Protein AF-A0A0E1EMW9-F1 (afdb_monomer_lite)

Organism: Streptococcus agalactiae (NCBI:txid1311)

Radius of gyration: 17.02 Å; chains: 1; bounding box: 34×55×37 Å

Secondary structure (DSSP, 8-state):
-----TTSSHHHHHHHHHHHHHHHTTS----------EEEEEEEEETTTTEEEEEEEEEEEEETTEEEEEETTEEEEEEEETTTTEEE-SS-EEEEE--TTEEEEEEEETTEEEEEEEEETTSHHHHHHHTT--BS--

Structure (mmCIF, N/CA/C/O backbone):
data_AF-A0A0E1EMW9-F1
#
_entry.id   AF-A0A0E1EMW9-F1
#
loop_
_atom_site.group_PDB
_atom_site.id
_atom_site.type_symbol
_atom_site.label_atom_id
_atom_site.label_alt_id
_atom_site.label_comp_id
_atom_site.label_asym_id
_atom_site.label_entity_id
_atom_site.label_seq_id
_atom_site.pdbx_PDB_ins_code
_atom_site.Cartn_x
_atom_site.Cartn_y
_atom_site.Cartn_z
_atom_site.occupancy
_atom_site.B_iso_or_equiv
_atom_site.auth_seq_id
_atom_site.auth_comp_id
_atom_site.auth_asym_id
_atom_site.auth_atom_id
_atom_site.pdbx_PDB_model_num
ATOM 1 N N . MET A 1 1 ? 12.727 -42.436 17.596 1.00 34.47 1 MET A N 1
ATOM 2 C CA . MET A 1 1 ? 13.627 -41.264 17.480 1.00 34.47 1 MET A CA 1
ATOM 3 C C . MET A 1 1 ? 13.160 -40.389 16.310 1.00 34.47 1 MET A C 1
ATOM 5 O O . MET A 1 1 ? 13.641 -40.537 15.196 1.00 34.47 1 MET A O 1
ATOM 9 N N . PHE A 1 2 ? 12.148 -39.539 16.517 1.00 29.94 2 PHE A N 1
ATOM 10 C CA . PHE A 1 2 ? 11.540 -38.736 15.443 1.00 29.94 2 PHE A CA 1
ATOM 11 C C . PHE A 1 2 ? 12.161 -37.334 15.394 1.00 29.94 2 PHE A C 1
ATOM 13 O O . PHE A 1 2 ? 11.785 -36.452 16.159 1.00 29.94 2 PHE A O 1
ATOM 20 N N . LYS A 1 3 ? 13.117 -37.119 14.481 1.00 41.00 3 LYS A N 1
ATOM 21 C CA . LYS A 1 3 ? 13.639 -35.782 14.161 1.00 41.00 3 LYS A CA 1
ATOM 22 C C . LYS A 1 3 ? 12.712 -35.082 13.151 1.00 41.00 3 LYS A C 1
ATOM 24 O O . LYS A 1 3 ? 12.589 -35.491 12.001 1.00 41.00 3 LYS A O 1
ATOM 29 N N . ASN A 1 4 ? 12.033 -34.051 13.651 1.00 45.97 4 ASN A N 1
ATOM 30 C CA . ASN A 1 4 ? 11.296 -32.956 13.004 1.00 45.97 4 ASN A CA 1
ATOM 31 C C . ASN A 1 4 ? 11.200 -32.926 11.459 1.00 45.97 4 ASN A C 1
ATOM 33 O O . ASN A 1 4 ? 11.998 -32.286 10.779 1.00 45.97 4 ASN A O 1
ATOM 37 N N . LYS A 1 5 ? 10.099 -33.473 10.921 1.00 42.44 5 LYS A N 1
ATOM 38 C CA . LYS A 1 5 ? 9.602 -33.219 9.549 1.00 42.44 5 LYS A CA 1
ATOM 39 C C . LYS A 1 5 ? 8.723 -31.956 9.422 1.00 42.44 5 LYS A C 1
ATOM 41 O O . LYS A 1 5 ? 8.422 -31.537 8.310 1.00 42.44 5 LYS A O 1
ATOM 46 N N . LYS A 1 6 ? 8.326 -31.315 10.533 1.00 39.50 6 LYS A N 1
ATOM 47 C CA . LYS A 1 6 ? 7.330 -30.218 10.537 1.00 39.50 6 LYS A CA 1
ATOM 48 C C . LYS A 1 6 ? 7.840 -28.856 10.039 1.00 39.50 6 LYS A C 1
ATOM 50 O O . LYS A 1 6 ? 7.025 -28.012 9.691 1.00 39.50 6 LYS A O 1
ATOM 55 N N . GLN A 1 7 ? 9.153 -28.635 9.942 1.00 42.00 7 GLN A N 1
ATOM 56 C CA . GLN A 1 7 ? 9.693 -27.334 9.510 1.00 42.00 7 GLN A CA 1
ATOM 57 C C . GLN A 1 7 ? 9.867 -27.177 7.992 1.00 42.00 7 GLN A C 1
ATOM 59 O O . GLN A 1 7 ? 10.057 -26.062 7.520 1.00 42.00 7 GLN A O 1
ATOM 64 N N . LYS A 1 8 ? 9.735 -28.250 7.200 1.00 38.53 8 LYS A N 1
ATOM 65 C CA . LYS A 1 8 ? 9.848 -28.163 5.730 1.00 38.53 8 LYS A CA 1
ATOM 66 C C . LYS A 1 8 ? 8.533 -27.829 5.013 1.00 38.53 8 LYS A C 1
ATOM 68 O O . LYS A 1 8 ? 8.555 -27.548 3.823 1.00 38.53 8 LYS A O 1
ATOM 73 N N . ILE A 1 9 ? 7.402 -27.827 5.722 1.00 42.44 9 ILE A N 1
ATOM 74 C CA . ILE A 1 9 ? 6.071 -27.625 5.117 1.00 42.44 9 ILE A CA 1
ATOM 75 C C . ILE A 1 9 ? 5.643 -26.144 5.143 1.00 42.44 9 ILE A C 1
ATOM 77 O O . ILE A 1 9 ? 4.861 -25.714 4.301 1.00 42.44 9 ILE A O 1
ATOM 81 N N . LEU A 1 10 ? 6.208 -25.322 6.037 1.00 37.53 10 LEU A N 1
ATOM 82 C CA . LEU A 1 10 ? 5.761 -23.934 6.225 1.00 37.53 10 LEU A CA 1
ATOM 83 C C . LEU A 1 10 ? 6.339 -22.946 5.192 1.00 37.53 10 LEU A C 1
ATOM 85 O O . LEU A 1 10 ? 5.701 -21.949 4.870 1.00 37.53 10 LEU A O 1
ATOM 89 N N . GLY A 1 11 ? 7.508 -23.248 4.615 1.00 32.84 11 GLY A N 1
ATOM 90 C CA . GLY A 1 11 ? 8.097 -22.457 3.525 1.00 32.84 11 GLY A CA 1
ATOM 91 C C . GLY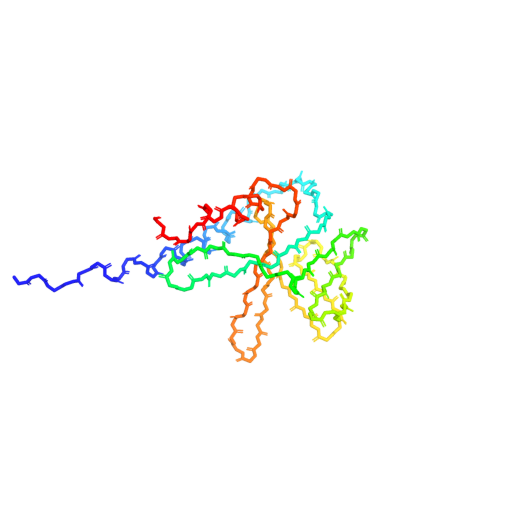 A 1 11 ? 7.461 -22.709 2.152 1.00 32.84 11 GLY A C 1
ATOM 92 O O . GLY A 1 11 ? 7.636 -21.906 1.240 1.00 32.84 11 GLY A O 1
ATOM 93 N N . LEU A 1 12 ? 6.698 -23.799 2.000 1.00 36.72 12 LEU A N 1
ATOM 94 C CA . LEU A 1 12 ? 6.081 -24.167 0.723 1.00 36.72 12 LEU A CA 1
ATOM 95 C C . LEU A 1 12 ? 4.758 -23.427 0.463 1.00 36.72 12 LEU A C 1
ATOM 97 O O . LEU A 1 12 ? 4.394 -23.233 -0.693 1.00 36.72 12 LEU A O 1
ATOM 101 N N . PHE A 1 13 ? 4.055 -22.972 1.507 1.00 39.91 13 PHE A N 1
ATOM 102 C CA . PHE A 1 13 ? 2.734 -22.346 1.355 1.00 39.91 13 PHE A CA 1
ATOM 103 C C . PHE A 1 13 ? 2.791 -20.906 0.828 1.00 39.91 13 PHE A C 1
ATOM 105 O O . PHE A 1 13 ? 1.929 -20.514 0.047 1.00 39.91 13 PHE A O 1
ATOM 112 N N . ILE A 1 14 ? 3.834 -20.137 1.160 1.00 44.00 14 ILE A N 1
ATOM 113 C CA . ILE A 1 14 ? 4.033 -18.794 0.583 1.00 44.00 14 ILE A CA 1
ATOM 114 C C . ILE A 1 14 ? 4.368 -18.906 -0.914 1.00 44.00 14 ILE A C 1
ATOM 116 O O . ILE A 1 14 ? 3.876 -18.118 -1.716 1.00 44.00 14 ILE A O 1
ATOM 120 N N . ILE A 1 15 ? 5.122 -19.933 -1.319 1.00 43.31 15 ILE A N 1
ATOM 121 C CA . ILE A 1 15 ? 5.439 -20.182 -2.733 1.00 43.31 15 ILE A CA 1
ATOM 122 C C . ILE A 1 15 ? 4.198 -20.680 -3.497 1.00 43.31 15 ILE A C 1
ATOM 124 O O . ILE A 1 15 ? 3.976 -20.254 -4.627 1.00 43.31 15 ILE A O 1
ATOM 128 N N . LEU A 1 16 ? 3.342 -21.504 -2.879 1.00 39.12 16 LEU A N 1
ATOM 129 C CA . LEU A 1 16 ? 2.096 -21.984 -3.493 1.00 39.12 16 LEU A CA 1
ATOM 130 C C . LEU A 1 16 ? 1.033 -20.887 -3.647 1.00 39.12 16 LEU A C 1
ATOM 132 O O . LEU A 1 16 ? 0.366 -20.853 -4.676 1.00 39.12 16 LEU A O 1
ATOM 136 N N . VAL A 1 17 ? 0.911 -19.947 -2.702 1.00 45.91 17 VAL A N 1
ATOM 137 C CA . VAL A 1 17 ? 0.013 -18.784 -2.858 1.00 45.91 17 VAL A CA 1
ATOM 138 C C . VAL A 1 17 ? 0.530 -17.839 -3.949 1.00 45.91 17 VAL A C 1
ATOM 140 O O . VAL A 1 17 ? -0.259 -17.367 -4.764 1.00 45.91 17 VAL A O 1
ATOM 143 N N . VAL A 1 18 ? 1.847 -17.625 -4.053 1.00 45.41 18 VAL A N 1
ATOM 144 C CA . VAL A 1 18 ? 2.438 -16.842 -5.154 1.00 45.41 18 VAL A CA 1
ATOM 145 C C . VAL A 1 18 ? 2.238 -17.546 -6.506 1.00 45.41 18 VAL A C 1
ATOM 147 O O . VAL A 1 18 ? 1.849 -16.892 -7.471 1.00 45.41 18 VAL A O 1
ATOM 150 N N . ALA A 1 19 ? 2.403 -18.870 -6.588 1.00 41.06 19 ALA A N 1
ATOM 151 C CA . ALA A 1 19 ? 2.179 -19.638 -7.818 1.00 41.06 19 ALA A CA 1
ATOM 152 C C . ALA A 1 19 ? 0.693 -19.703 -8.228 1.00 41.06 19 ALA A C 1
ATOM 154 O O . ALA A 1 19 ? 0.373 -19.572 -9.410 1.00 41.06 19 ALA A O 1
ATOM 155 N N . PHE A 1 20 ? -0.234 -19.830 -7.273 1.00 43.19 20 PHE A N 1
ATOM 156 C CA . PHE A 1 20 ? -1.674 -19.840 -7.552 1.00 43.19 20 PHE A CA 1
ATOM 157 C C . PHE A 1 20 ? -2.187 -18.456 -7.982 1.00 43.19 20 PHE A C 1
ATOM 159 O O . PHE A 1 20 ? -3.041 -18.357 -8.864 1.00 43.19 20 PHE A O 1
ATOM 166 N N . VAL A 1 21 ? -1.613 -17.372 -7.446 1.00 46.75 21 VAL A N 1
ATOM 167 C CA . VAL A 1 21 ? -1.854 -16.004 -7.939 1.00 46.75 21 VAL A CA 1
ATOM 168 C C . VAL A 1 21 ? -1.313 -15.832 -9.365 1.00 46.75 21 VAL A C 1
ATOM 170 O O . VAL A 1 21 ? -1.957 -15.179 -10.180 1.00 46.75 21 VAL A O 1
ATOM 173 N N . VAL A 1 22 ? -0.181 -16.446 -9.722 1.00 47.50 22 VAL A N 1
ATOM 174 C CA . VAL A 1 22 ? 0.347 -16.394 -11.099 1.00 47.50 22 VAL A CA 1
ATOM 175 C C . VAL A 1 22 ? -0.547 -17.165 -12.088 1.00 47.50 22 VAL A C 1
ATOM 177 O O . VAL A 1 22 ? -0.813 -16.649 -13.169 1.00 47.50 22 VAL A O 1
ATOM 180 N N . ILE A 1 23 ? -1.084 -18.336 -11.719 1.00 44.84 23 ILE A N 1
ATOM 181 C CA . ILE A 1 23 ? -1.940 -19.157 -12.606 1.00 44.84 23 ILE A CA 1
ATOM 182 C C . ILE A 1 23 ? -3.370 -18.599 -12.728 1.00 44.84 23 ILE A C 1
ATOM 184 O O . ILE A 1 23 ? -3.941 -18.602 -13.817 1.00 44.84 23 ILE A O 1
ATOM 188 N N . SER A 1 24 ? -3.951 -18.049 -11.657 1.00 46.97 24 SER A N 1
ATOM 189 C CA . SER A 1 24 ? -5.297 -17.442 -11.712 1.00 46.97 24 SER A CA 1
ATOM 190 C C . SER A 1 24 ? -5.352 -16.131 -12.512 1.00 46.97 24 SER A C 1
ATOM 192 O O . SER A 1 24 ? -6.420 -15.746 -12.982 1.00 46.97 24 SER A O 1
ATOM 194 N N . ASN A 1 25 ? -4.208 -15.478 -12.755 1.00 46.69 25 ASN A N 1
ATOM 195 C CA . ASN A 1 25 ? -4.115 -14.345 -13.683 1.00 46.69 25 ASN A CA 1
ATOM 196 C C . ASN A 1 25 ? -4.113 -14.763 -15.170 1.00 46.69 25 ASN A C 1
ATOM 198 O O . ASN A 1 25 ? -4.192 -13.884 -16.026 1.00 46.69 25 ASN A O 1
ATOM 202 N N . LEU A 1 26 ? -4.038 -16.061 -15.500 1.00 45.22 26 LEU A N 1
ATOM 203 C CA . LEU A 1 26 ? -3.997 -16.529 -16.892 1.00 45.22 26 LEU A CA 1
ATOM 204 C C . LEU A 1 26 ? -5.385 -16.736 -17.528 1.00 45.22 26 LEU A C 1
ATOM 206 O O . LEU A 1 26 ? -5.469 -16.837 -18.747 1.00 45.22 26 LEU A O 1
ATOM 210 N N . LEU A 1 27 ? -6.466 -16.819 -16.738 1.00 43.97 27 LEU A N 1
ATOM 211 C CA . LEU A 1 27 ? -7.743 -17.371 -17.226 1.00 43.97 27 LEU A CA 1
ATOM 212 C C . LEU A 1 27 ? -9.012 -16.562 -16.949 1.00 43.97 27 LEU A C 1
ATOM 214 O O . LEU A 1 27 ? -10.095 -17.029 -17.289 1.00 43.97 27 LEU A O 1
ATOM 218 N N . THR A 1 28 ? -8.942 -15.341 -16.418 1.00 44.59 28 THR A N 1
ATOM 219 C CA . THR A 1 28 ? -10.159 -14.519 -16.333 1.00 44.59 28 THR A CA 1
ATOM 220 C C . THR A 1 28 ? -9.881 -13.039 -16.582 1.00 44.59 28 THR A C 1
ATOM 222 O O . THR A 1 28 ? -9.223 -12.406 -15.750 1.00 44.59 28 THR A O 1
ATOM 225 N N . PRO A 1 29 ? -10.435 -12.430 -17.647 1.00 42.16 29 PRO A N 1
ATOM 226 C CA . PRO A 1 29 ? -10.554 -10.986 -17.727 1.00 42.16 29 PRO A CA 1
ATOM 227 C C . PRO A 1 29 ? -11.706 -10.579 -16.805 1.00 42.16 29 PRO A C 1
ATOM 229 O O . PRO A 1 29 ? -12.816 -10.292 -17.246 1.00 42.16 29 PRO A O 1
ATOM 232 N N . ILE A 1 30 ? -11.475 -10.588 -15.491 1.00 42.09 30 ILE A N 1
ATOM 233 C CA . ILE A 1 30 ? -12.433 -9.986 -14.569 1.00 42.09 30 ILE A CA 1
ATOM 234 C C . ILE A 1 30 ? -12.307 -8.475 -14.755 1.00 42.09 30 ILE A C 1
ATOM 236 O O . ILE A 1 30 ? -11.485 -7.811 -14.122 1.00 42.09 30 ILE A O 1
ATOM 240 N N . GLN A 1 31 ? -13.167 -7.928 -15.613 1.00 39.22 31 GLN A N 1
ATOM 241 C CA . GLN A 1 31 ? -13.610 -6.541 -15.555 1.00 39.22 31 GLN A CA 1
ATOM 242 C C . GLN A 1 31 ? -14.348 -6.313 -14.224 1.00 39.22 31 GLN A C 1
ATOM 244 O O . GLN A 1 31 ? -15.549 -6.088 -14.170 1.00 39.22 31 GLN A O 1
ATOM 249 N N . ARG A 1 32 ? -13.630 -6.367 -13.103 1.00 39.59 32 ARG A N 1
ATOM 250 C CA . ARG A 1 32 ? -14.032 -5.637 -11.909 1.00 39.59 32 ARG A CA 1
ATOM 251 C C . ARG A 1 32 ? -13.376 -4.289 -12.079 1.00 39.59 32 ARG A C 1
ATOM 253 O O . ARG A 1 32 ? -12.171 -4.144 -11.895 1.00 39.59 32 ARG A O 1
ATOM 260 N N . THR A 1 33 ? -14.175 -3.293 -12.431 1.00 40.22 33 THR A N 1
ATOM 261 C CA . THR A 1 33 ? -13.898 -1.899 -12.095 1.00 40.22 33 THR A CA 1
ATOM 262 C C . THR A 1 33 ? -13.766 -1.810 -10.576 1.00 40.22 33 THR A C 1
ATOM 264 O O . THR A 1 33 ? -14.676 -1.384 -9.869 1.00 40.22 33 THR A O 1
ATOM 267 N N . SER A 1 34 ? -12.644 -2.278 -10.034 1.00 49.06 34 SER A N 1
ATOM 268 C CA . SER A 1 34 ? -12.268 -2.015 -8.662 1.00 49.06 34 SER A CA 1
ATOM 269 C C . SER A 1 34 ? -12.246 -0.501 -8.543 1.00 49.06 34 SER A C 1
ATOM 271 O O . SER A 1 34 ? -11.527 0.163 -9.298 1.00 49.06 34 SER A O 1
ATOM 273 N N . LYS A 1 35 ? -13.042 0.045 -7.618 1.00 62.06 35 LYS A N 1
ATOM 274 C CA . LYS A 1 35 ? -12.857 1.400 -7.096 1.00 62.06 35 LYS A CA 1
ATOM 275 C C . LYS A 1 35 ? -11.472 1.431 -6.434 1.00 62.06 35 LYS A C 1
ATOM 277 O O . LYS A 1 35 ? -11.365 1.352 -5.213 1.00 62.06 35 LYS A O 1
ATOM 282 N N . THR A 1 36 ? -10.412 1.456 -7.245 1.00 71.81 36 THR A N 1
ATOM 283 C CA . THR A 1 36 ? -9.020 1.639 -6.811 1.00 71.81 36 THR A CA 1
ATOM 284 C C . THR A 1 36 ? -8.866 2.986 -6.139 1.00 71.81 36 THR A C 1
ATOM 286 O O . THR A 1 36 ? -7.962 3.171 -5.340 1.00 71.81 36 THR A O 1
ATOM 289 N N . ASP A 1 37 ? -9.772 3.909 -6.448 1.00 88.31 37 ASP A N 1
ATOM 290 C CA . ASP A 1 37 ? -9.811 5.230 -5.870 1.00 88.31 37 ASP A CA 1
ATOM 291 C C . ASP A 1 37 ? -10.128 5.163 -4.374 1.00 88.31 37 ASP A C 1
ATOM 293 O O . ASP A 1 37 ? -10.990 4.399 -3.910 1.00 88.31 37 ASP A O 1
ATOM 297 N N . GLY A 1 38 ? -9.395 5.969 -3.616 1.00 93.25 38 GLY A N 1
ATOM 298 C CA . GLY A 1 38 ? -9.455 6.004 -2.163 1.00 93.25 38 GLY A CA 1
ATOM 299 C C . GLY A 1 38 ? -8.098 6.266 -1.525 1.00 93.25 38 GLY A C 1
ATOM 300 O O . GLY A 1 38 ? -7.085 6.455 -2.203 1.00 93.25 38 GLY A O 1
ATOM 301 N N . THR A 1 39 ? -8.108 6.279 -0.196 1.00 95.88 39 THR A N 1
ATOM 302 C CA . THR A 1 39 ? -6.915 6.425 0.640 1.00 95.88 39 THR A CA 1
ATOM 303 C C . THR A 1 39 ? -6.583 5.080 1.265 1.00 95.88 39 THR A C 1
ATOM 305 O O . THR A 1 39 ? -7.473 4.413 1.792 1.00 95.88 39 THR A O 1
ATOM 308 N N . PHE A 1 40 ? -5.313 4.703 1.233 1.00 96.25 40 PHE A N 1
ATOM 309 C CA . PHE A 1 40 ? -4.795 3.455 1.768 1.00 96.25 40 PHE A CA 1
ATOM 310 C C . PHE A 1 40 ? -3.660 3.754 2.740 1.00 96.25 40 PHE A C 1
ATOM 312 O O . PHE A 1 40 ? -2.849 4.638 2.472 1.00 96.25 40 PHE A O 1
ATOM 319 N N . TYR A 1 41 ? -3.593 3.023 3.844 1.00 96.62 41 TYR A N 1
ATOM 320 C CA . TYR A 1 41 ? -2.566 3.185 4.875 1.00 96.62 41 TYR A CA 1
ATOM 321 C 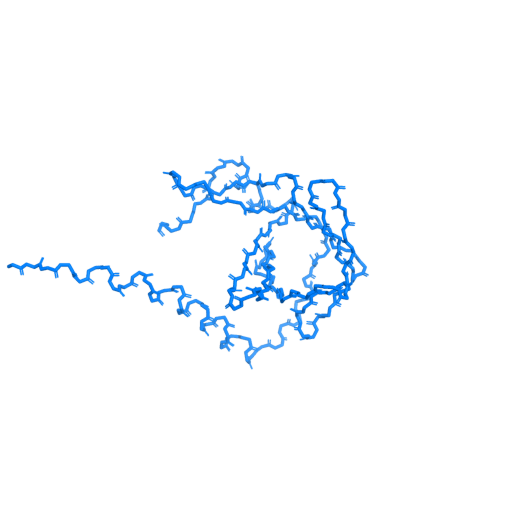C . TYR A 1 41 ? -1.670 1.966 4.899 1.00 96.62 41 TYR A C 1
ATOM 323 O O . TYR A 1 41 ? -2.168 0.851 4.746 1.00 96.62 41 TYR A O 1
ATOM 331 N N . LYS A 1 42 ? -0.366 2.183 5.064 1.00 96.25 42 LYS A N 1
ATOM 332 C CA . LYS A 1 42 ? 0.595 1.089 5.113 1.00 96.25 42 LYS A CA 1
ATOM 333 C C . LYS A 1 42 ? 0.292 0.194 6.307 1.00 96.25 42 LYS A C 1
ATOM 335 O O . LYS A 1 42 ? -0.030 0.678 7.392 1.00 96.25 42 LYS A O 1
ATOM 340 N N . THR A 1 43 ? 0.390 -1.105 6.090 1.00 92.62 43 THR A N 1
ATOM 341 C CA . THR A 1 43 ? 0.266 -2.108 7.141 1.00 92.62 43 THR A CA 1
ATOM 342 C C . THR A 1 43 ? 1.646 -2.567 7.576 1.00 92.62 43 THR A C 1
ATOM 344 O O . THR A 1 43 ? 2.527 -2.802 6.748 1.00 92.62 43 THR A O 1
ATOM 347 N N . GLU A 1 44 ? 1.828 -2.736 8.877 1.00 89.31 44 GLU A N 1
ATOM 348 C CA . GLU A 1 44 ? 3.045 -3.287 9.462 1.00 89.31 44 GLU A CA 1
ATOM 349 C C . GLU A 1 44 ? 2.699 -4.473 10.352 1.00 89.31 44 GLU A C 1
ATOM 351 O O . GLU A 1 44 ? 1.612 -4.550 10.920 1.00 89.31 44 GLU A O 1
ATOM 356 N N . THR A 1 45 ? 3.617 -5.431 10.449 1.00 84.62 45 THR A N 1
ATOM 357 C CA . THR A 1 45 ? 3.464 -6.556 11.373 1.00 84.62 45 THR A CA 1
ATOM 358 C C . THR A 1 45 ? 4.246 -6.264 12.639 1.00 84.62 45 THR A C 1
ATOM 360 O O . THR A 1 45 ? 5.451 -6.020 12.594 1.00 84.62 45 THR A O 1
ATOM 363 N N . ILE A 1 46 ? 3.569 -6.338 13.778 1.00 78.50 46 ILE A N 1
ATOM 364 C CA . ILE A 1 46 ? 4.199 -6.291 15.089 1.00 78.50 46 ILE A CA 1
ATOM 365 C C . ILE A 1 46 ? 4.755 -7.692 15.367 1.00 78.50 46 ILE A C 1
ATOM 367 O O . ILE A 1 46 ? 4.019 -8.653 15.589 1.00 78.50 46 ILE A O 1
ATOM 371 N N . ASN A 1 47 ? 6.082 -7.830 15.296 1.00 72.25 47 ASN A N 1
ATOM 372 C CA . ASN A 1 47 ? 6.759 -9.134 15.311 1.00 72.25 47 ASN A CA 1
ATOM 373 C C . ASN A 1 47 ? 6.539 -9.949 16.598 1.00 72.25 47 ASN A C 1
ATOM 375 O O . ASN A 1 47 ? 6.659 -11.172 16.558 1.00 72.25 47 ASN A O 1
ATOM 379 N N . SER A 1 48 ? 6.226 -9.307 17.726 1.00 72.31 48 SER A N 1
ATOM 380 C CA . SER A 1 48 ? 6.056 -9.984 19.018 1.00 72.31 48 SER A CA 1
ATOM 381 C C . SER A 1 48 ? 4.796 -10.853 19.093 1.00 72.31 48 SER A C 1
ATOM 383 O O . SER A 1 48 ? 4.808 -11.869 19.782 1.00 72.31 48 SER A O 1
ATOM 385 N N . ASP A 1 49 ? 3.725 -10.499 18.381 1.00 76.62 49 ASP A N 1
ATOM 386 C CA . ASP A 1 49 ? 2.428 -11.186 18.469 1.00 76.62 49 ASP A CA 1
ATOM 387 C C . ASP A 1 49 ? 1.731 -11.402 17.110 1.00 76.62 49 ASP A C 1
ATOM 389 O O . ASP A 1 49 ? 0.588 -11.879 17.062 1.00 76.62 49 ASP A O 1
ATOM 393 N N . LYS A 1 50 ? 2.438 -11.067 16.018 1.00 81.75 50 LYS A N 1
ATOM 394 C CA . LYS A 1 50 ? 1.993 -11.092 14.615 1.00 81.75 50 LYS A CA 1
ATOM 395 C C . LYS A 1 50 ? 0.744 -10.253 14.340 1.00 81.75 50 LYS A C 1
ATOM 397 O O . LYS A 1 50 ? 0.072 -10.480 13.329 1.00 81.75 50 LYS A O 1
ATOM 402 N N . THR A 1 51 ? 0.410 -9.320 15.226 1.00 85.56 51 THR A N 1
ATOM 403 C CA . THR A 1 51 ? -0.702 -8.396 15.021 1.00 85.56 51 THR A CA 1
ATOM 404 C C . THR A 1 51 ? -0.334 -7.410 13.925 1.00 85.56 51 THR A C 1
ATOM 406 O O . THR A 1 51 ? 0.792 -6.917 13.859 1.00 85.56 51 THR A O 1
ATOM 409 N N . VAL A 1 52 ? -1.287 -7.137 13.040 1.00 88.50 52 VAL A N 1
ATOM 410 C CA . VAL A 1 52 ? -1.122 -6.123 12.002 1.00 88.50 52 VAL A CA 1
ATOM 411 C C . VAL A 1 52 ? -1.553 -4.774 12.554 1.00 88.50 52 VAL A C 1
ATOM 413 O O . VAL A 1 52 ? -2.600 -4.664 13.190 1.00 88.50 52 VAL A O 1
ATOM 416 N N . SER A 1 53 ? -0.747 -3.750 12.307 1.00 91.00 53 SER A N 1
ATOM 417 C CA . SER A 1 53 ? -1.010 -2.363 12.675 1.00 91.00 53 SER A CA 1
ATOM 418 C C . SER A 1 53 ? -0.940 -1.452 11.450 1.00 91.00 53 SER A C 1
ATOM 420 O O . SER A 1 53 ? -0.514 -1.861 10.368 1.00 91.00 53 SER A O 1
ATOM 422 N N . LEU A 1 54 ? -1.400 -0.209 11.612 1.00 93.19 54 LEU A N 1
ATOM 423 C CA . LEU A 1 54 ? -1.300 0.820 10.579 1.00 93.19 54 LEU A CA 1
ATOM 424 C C . LEU A 1 54 ? -0.110 1.734 10.847 1.00 93.19 54 LEU A C 1
ATOM 426 O O . LEU A 1 54 ? -0.049 2.377 11.898 1.00 93.19 54 LEU A O 1
ATOM 430 N N . ASP A 1 55 ? 0.743 1.895 9.846 1.00 92.88 55 ASP A N 1
ATOM 431 C CA . ASP A 1 55 ? 1.695 2.992 9.783 1.00 92.88 55 ASP A CA 1
ATOM 432 C C . ASP A 1 55 ? 0.992 4.222 9.192 1.00 92.88 55 ASP A C 1
ATOM 434 O O . ASP A 1 55 ? 0.737 4.332 7.991 1.00 92.88 55 ASP A O 1
ATOM 438 N N . LYS A 1 56 ? 0.641 5.168 10.067 1.00 87.44 56 LYS A N 1
ATOM 439 C CA . LYS A 1 56 ? -0.045 6.411 9.680 1.00 87.44 56 LYS A CA 1
ATOM 440 C C . LYS A 1 56 ? 0.880 7.422 8.994 1.00 87.44 56 LYS A C 1
ATOM 442 O O . LYS A 1 56 ? 0.378 8.414 8.461 1.00 87.44 56 LYS A O 1
ATOM 447 N N . THR A 1 57 ? 2.194 7.195 9.006 1.00 92.94 57 THR A N 1
ATOM 448 C CA . THR A 1 57 ? 3.186 8.078 8.372 1.00 92.94 57 THR A CA 1
ATOM 449 C C . THR A 1 57 ? 3.337 7.809 6.876 1.00 92.94 57 THR A C 1
ATOM 451 O O . THR A 1 57 ? 3.853 8.663 6.146 1.00 92.94 57 THR A O 1
ATOM 454 N N . GLU A 1 58 ? 2.834 6.663 6.404 1.00 96.56 58 GLU A N 1
ATOM 455 C CA . GLU A 1 58 ? 2.932 6.230 5.018 1.00 96.56 58 GLU A CA 1
ATOM 456 C C . GLU A 1 58 ? 1.557 5.836 4.447 1.00 96.56 58 GLU A C 1
ATOM 458 O O . GLU A 1 58 ? 0.858 4.957 4.955 1.00 96.56 58 GLU A O 1
ATOM 463 N N . LYS A 1 59 ? 1.139 6.505 3.368 1.00 96.44 59 LYS A N 1
ATOM 464 C CA . LYS A 1 59 ? -0.181 6.305 2.750 1.00 96.44 59 LYS A CA 1
ATOM 465 C C . LYS A 1 59 ? -0.147 6.448 1.235 1.00 96.44 59 LYS A C 1
ATOM 467 O O . LYS A 1 59 ? 0.646 7.212 0.683 1.00 96.44 59 LYS A O 1
ATOM 472 N N . LEU A 1 60 ? -1.089 5.783 0.577 1.00 96.19 60 LEU A N 1
ATOM 473 C CA . LEU A 1 60 ? -1.394 5.961 -0.838 1.00 96.19 60 LEU A CA 1
ATOM 474 C C . LEU A 1 60 ? -2.730 6.681 -0.980 1.00 96.19 60 LEU A C 1
ATOM 476 O O . LEU A 1 60 ? -3.698 6.350 -0.299 1.00 96.19 60 LEU A O 1
ATOM 480 N N . LYS A 1 61 ? -2.822 7.625 -1.908 1.00 96.25 61 LYS A N 1
ATOM 481 C CA . LYS A 1 61 ? -4.096 8.147 -2.398 1.00 96.25 61 LYS A CA 1
ATOM 482 C C . LYS A 1 61 ? -4.183 7.883 -3.887 1.00 96.25 61 LYS A C 1
ATOM 484 O O . LYS A 1 61 ? -3.305 8.300 -4.636 1.00 96.25 61 LYS A O 1
ATOM 489 N N . ILE A 1 62 ? -5.240 7.212 -4.315 1.00 93.56 62 ILE A N 1
ATOM 490 C CA . ILE A 1 62 ? -5.500 6.947 -5.727 1.00 93.56 62 ILE A CA 1
ATOM 491 C C . ILE A 1 62 ? -6.721 7.749 -6.140 1.00 93.56 62 ILE A C 1
ATOM 493 O O . ILE A 1 62 ? -7.765 7.683 -5.490 1.00 93.56 62 ILE A O 1
ATOM 497 N N . MET A 1 63 ? -6.566 8.536 -7.197 1.00 90.38 63 MET A N 1
ATOM 498 C CA . MET A 1 63 ? -7.650 9.294 -7.813 1.00 90.38 63 MET A CA 1
ATOM 499 C C . MET A 1 63 ? -7.296 9.613 -9.261 1.00 90.38 63 MET A C 1
ATOM 501 O O . MET A 1 63 ? -6.135 9.890 -9.566 1.00 90.38 63 MET A O 1
ATOM 505 N N . ASN A 1 64 ? -8.281 9.592 -10.160 1.00 85.81 64 ASN A N 1
ATOM 506 C CA . ASN A 1 64 ? -8.115 10.022 -11.556 1.00 85.81 64 ASN A CA 1
ATOM 507 C C . ASN A 1 64 ? -6.914 9.360 -12.269 1.00 85.81 64 ASN A C 1
ATOM 509 O O . ASN A 1 64 ? -6.145 10.022 -12.965 1.00 85.81 64 ASN A O 1
ATOM 513 N N . LYS A 1 65 ? -6.732 8.042 -12.080 1.00 82.44 65 LYS A N 1
ATOM 514 C CA . LYS A 1 65 ? -5.613 7.246 -12.643 1.00 82.44 65 LYS A CA 1
ATOM 515 C C . LYS A 1 65 ? -4.209 7.685 -12.177 1.00 82.44 65 LYS A C 1
ATOM 517 O O . LYS A 1 65 ? -3.210 7.322 -12.800 1.00 82.44 65 LYS A O 1
ATOM 522 N N . GLN A 1 66 ? -4.117 8.439 -11.087 1.00 90.56 66 GLN A N 1
ATOM 523 C CA . GLN A 1 66 ? -2.865 8.855 -10.462 1.00 90.56 66 GLN A CA 1
ATOM 524 C C . GLN A 1 66 ? -2.773 8.264 -9.059 1.00 90.56 66 GLN A C 1
ATOM 526 O O . GLN A 1 66 ? -3.780 8.138 -8.362 1.00 90.56 66 GLN A O 1
ATOM 531 N N . LEU A 1 67 ? -1.557 7.898 -8.661 1.00 95.12 67 LEU A N 1
ATOM 532 C CA . LEU A 1 67 ? -1.242 7.443 -7.313 1.00 95.12 67 LEU A CA 1
ATOM 533 C C . LEU A 1 67 ? -0.331 8.477 -6.658 1.00 95.12 67 LEU A C 1
ATOM 535 O O . LEU A 1 67 ? 0.703 8.843 -7.209 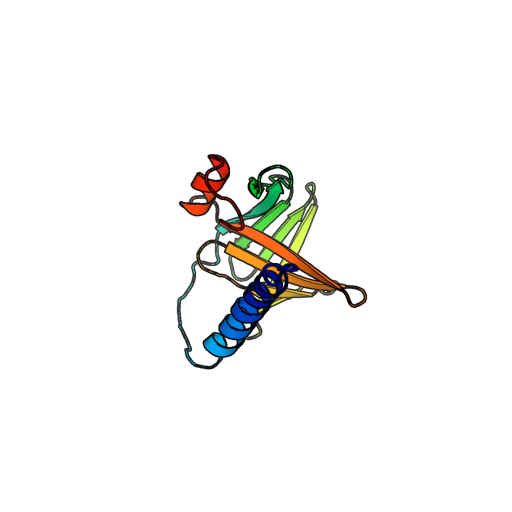1.00 95.12 67 LEU A O 1
ATOM 539 N N . TYR A 1 68 ? -0.721 8.944 -5.482 1.00 96.31 68 TYR A N 1
ATOM 540 C CA . TYR A 1 68 ? 0.053 9.846 -4.644 1.00 96.31 68 TYR A CA 1
ATOM 541 C C . TYR A 1 68 ? 0.535 9.054 -3.438 1.00 96.31 68 TYR A C 1
ATOM 543 O O . TYR A 1 68 ? -0.278 8.607 -2.630 1.00 96.31 68 TYR A O 1
ATOM 551 N N . TRP A 1 69 ? 1.841 8.845 -3.340 1.00 96.31 69 TRP A N 1
ATOM 552 C CA . TRP A 1 69 ? 2.461 8.130 -2.234 1.00 96.31 69 TRP A CA 1
ATOM 553 C C . TRP A 1 69 ? 3.062 9.153 -1.284 1.00 96.31 69 TRP A C 1
ATOM 555 O O . TRP A 1 69 ? 4.008 9.852 -1.647 1.00 96.31 69 TRP A O 1
ATOM 565 N N . THR A 1 70 ? 2.503 9.258 -0.083 1.00 96.56 70 THR A N 1
ATOM 566 C CA . THR A 1 70 ? 3.038 10.106 0.980 1.00 96.56 70 THR A CA 1
ATOM 567 C C . THR A 1 70 ? 3.819 9.248 1.963 1.00 96.56 70 THR A C 1
ATOM 569 O O . THR A 1 70 ? 3.265 8.278 2.473 1.00 96.56 70 THR A O 1
ATOM 572 N N . LYS A 1 71 ? 5.066 9.618 2.256 1.00 94.31 71 LYS A N 1
ATOM 573 C CA . LYS A 1 71 ? 5.905 9.016 3.298 1.00 94.31 71 LYS A CA 1
ATOM 574 C C . LYS A 1 71 ? 6.591 10.125 4.086 1.00 94.31 71 LYS A C 1
ATOM 576 O O . LYS A 1 71 ? 7.232 10.977 3.477 1.00 94.31 71 LYS A O 1
ATOM 581 N N . ASN A 1 72 ? 6.456 10.131 5.413 1.00 92.25 72 ASN A N 1
ATOM 582 C CA . ASN A 1 72 ? 7.066 11.146 6.289 1.00 92.25 72 ASN A CA 1
ATOM 583 C C . ASN A 1 72 ? 6.817 12.584 5.789 1.00 92.25 72 ASN A C 1
ATOM 585 O O . ASN A 1 72 ? 7.745 13.372 5.623 1.00 92.25 72 ASN A O 1
ATOM 589 N N . SER A 1 73 ? 5.556 12.894 5.468 1.00 91.19 73 SER A N 1
ATOM 590 C CA . SER A 1 73 ? 5.096 14.185 4.919 1.00 91.19 73 SER A CA 1
ATOM 591 C C . SER A 1 73 ? 5.552 14.532 3.493 1.00 91.19 73 SER A C 1
ATOM 593 O O . SER A 1 73 ? 5.034 15.483 2.912 1.00 91.19 73 SER A O 1
ATOM 595 N N . GLN A 1 74 ? 6.437 13.753 2.870 1.00 95.94 74 GLN A N 1
ATOM 596 C CA . GLN A 1 74 ? 6.823 13.942 1.471 1.00 95.94 74 GLN A CA 1
ATOM 597 C C . GLN A 1 74 ? 5.883 13.168 0.556 1.00 95.94 74 GLN A C 1
ATOM 599 O O . GLN A 1 74 ? 5.650 11.982 0.774 1.00 95.94 74 GLN A O 1
ATOM 604 N N . THR A 1 75 ? 5.344 13.822 -0.473 1.00 95.81 75 THR A N 1
ATOM 605 C CA . THR A 1 75 ? 4.410 13.191 -1.415 1.00 95.81 75 THR A CA 1
ATOM 606 C C . THR A 1 75 ? 5.012 13.099 -2.806 1.00 95.81 75 THR A C 1
ATOM 608 O O . THR A 1 75 ? 5.382 14.106 -3.401 1.00 95.81 75 THR A O 1
ATOM 611 N N . GLN A 1 76 ? 5.051 11.886 -3.345 1.00 95.81 76 GLN A N 1
ATOM 612 C CA . GLN A 1 76 ? 5.445 11.605 -4.717 1.00 95.81 76 GLN A CA 1
ATOM 613 C C . GLN A 1 76 ? 4.230 11.214 -5.549 1.00 95.81 76 GLN A C 1
ATOM 615 O O . GLN A 1 76 ? 3.332 10.509 -5.089 1.00 95.81 76 GLN A O 1
ATOM 620 N N . LYS A 1 77 ? 4.219 11.654 -6.804 1.00 96.00 77 LYS A N 1
ATOM 621 C CA . LYS A 1 77 ? 3.157 11.355 -7.761 1.00 96.00 77 LYS A CA 1
ATOM 622 C C . LYS A 1 77 ? 3.623 10.292 -8.749 1.00 96.00 77 LYS A C 1
ATOM 624 O O . LYS A 1 77 ? 4.666 10.443 -9.376 1.00 96.00 77 LYS A O 1
ATOM 629 N N . PHE A 1 78 ? 2.806 9.265 -8.936 1.00 95.19 78 PHE A N 1
ATOM 630 C CA . PHE A 1 78 ? 3.026 8.166 -9.864 1.00 95.19 78 PHE A CA 1
ATOM 631 C C . PHE A 1 78 ? 1.900 8.098 -10.897 1.00 95.19 78 PHE A C 1
ATOM 633 O O . PHE A 1 78 ? 0.722 8.328 -10.600 1.00 95.19 78 PHE A O 1
ATOM 640 N N . LYS A 1 79 ? 2.267 7.737 -12.125 1.00 93.19 79 LYS A N 1
ATOM 641 C CA . LYS A 1 79 ? 1.332 7.343 -13.181 1.00 93.19 79 LYS A CA 1
ATOM 642 C C . LYS A 1 79 ? 0.981 5.867 -13.002 1.00 93.19 79 LYS A C 1
ATOM 644 O O . LYS A 1 79 ? 1.869 5.063 -12.725 1.00 93.19 79 LYS A O 1
ATOM 649 N N . ILE A 1 80 ? -0.292 5.513 -13.171 1.00 91.62 80 ILE A N 1
ATOM 650 C CA . ILE A 1 80 ? -0.769 4.127 -13.076 1.00 91.62 80 ILE A CA 1
ATOM 651 C C . ILE A 1 80 ? -0.906 3.541 -14.483 1.00 91.62 80 ILE A C 1
ATOM 653 O O . ILE A 1 80 ? -1.691 4.046 -15.285 1.00 91.62 80 ILE A O 1
ATOM 657 N N . ASN A 1 81 ? -0.209 2.440 -14.763 1.00 89.62 81 ASN A N 1
ATOM 658 C CA . ASN A 1 81 ? -0.494 1.574 -15.904 1.00 89.62 81 ASN A CA 1
ATOM 659 C C . ASN A 1 81 ? -1.309 0.366 -15.415 1.00 89.62 81 ASN A C 1
ATOM 661 O O . ASN A 1 81 ? -0.822 -0.451 -14.631 1.00 89.62 81 ASN A O 1
ATOM 665 N N . LYS A 1 82 ? -2.573 0.276 -15.845 1.00 84.19 82 LYS A N 1
ATOM 666 C CA . LYS A 1 82 ? -3.483 -0.808 -15.443 1.00 84.19 82 LYS A CA 1
ATOM 667 C C . LYS A 1 82 ? -3.220 -2.120 -16.167 1.00 84.19 82 LYS A C 1
ATOM 669 O O . LYS A 1 82 ? -3.248 -3.161 -15.526 1.00 84.19 82 LYS A O 1
ATOM 674 N N . GLU A 1 83 ? -2.910 -2.058 -17.454 1.00 85.00 83 GLU A N 1
ATOM 675 C CA . GLU A 1 83 ? -2.699 -3.237 -18.300 1.00 85.00 83 GLU A CA 1
ATOM 676 C C . GLU A 1 83 ? -1.500 -4.054 -17.827 1.00 85.00 83 GLU A C 1
ATOM 678 O O . GLU A 1 83 ? -1.583 -5.260 -17.632 1.00 85.00 83 GLU A O 1
ATOM 683 N N . LYS A 1 84 ? -0.389 -3.368 -17.563 1.00 85.25 84 LYS A N 1
ATOM 684 C CA . LYS A 1 84 ? 0.859 -3.993 -17.115 1.00 85.25 84 LYS A CA 1
ATOM 685 C C . LYS A 1 84 ? 1.010 -4.001 -15.588 1.00 85.25 84 LYS A C 1
ATOM 687 O O . LYS A 1 84 ? 2.042 -4.426 -15.079 1.00 85.25 84 LYS A O 1
ATOM 692 N N . ARG A 1 85 ? 0.005 -3.498 -14.861 1.00 88.00 85 ARG A N 1
ATOM 693 C CA . ARG A 1 85 ? -0.070 -3.496 -13.390 1.00 88.00 85 ARG A CA 1
ATOM 694 C C . ARG A 1 85 ? 1.165 -2.904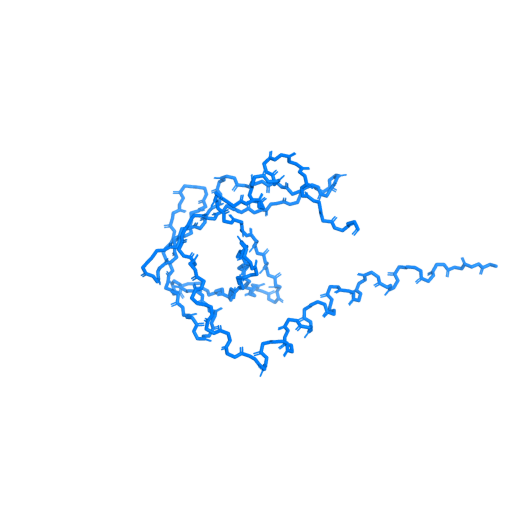 -12.703 1.00 88.00 85 ARG A C 1
ATOM 696 O O . ARG A 1 85 ? 1.684 -3.474 -11.745 1.00 88.00 85 ARG A O 1
ATOM 703 N N . TYR A 1 86 ? 1.631 -1.749 -13.177 1.00 91.12 86 TYR A N 1
ATOM 704 C CA . TYR A 1 86 ? 2.708 -1.003 -12.526 1.00 91.12 86 TYR A CA 1
ATOM 705 C C . TYR A 1 86 ? 2.345 0.459 -12.287 1.00 91.12 86 TYR A C 1
ATOM 707 O O . TYR A 1 86 ? 1.513 1.043 -12.985 1.00 91.12 86 TYR A O 1
ATOM 715 N N . VAL A 1 87 ? 3.003 1.069 -11.305 1.00 92.50 87 VAL A N 1
ATOM 716 C CA . VAL A 1 87 ? 3.049 2.522 -11.142 1.00 92.50 87 VAL A CA 1
ATOM 717 C C . VAL A 1 87 ? 4.480 3.010 -11.274 1.00 92.50 87 VAL A C 1
ATOM 719 O O . VAL A 1 87 ? 5.419 2.294 -10.924 1.00 92.50 87 VAL A O 1
ATOM 722 N N . TYR A 1 88 ? 4.651 4.221 -11.792 1.00 92.62 88 TYR A N 1
ATOM 723 C CA . TYR A 1 88 ? 5.972 4.774 -12.067 1.00 92.62 88 TYR A CA 1
ATOM 724 C C . TYR A 1 88 ? 6.000 6.300 -11.969 1.00 92.62 88 TYR A C 1
ATOM 726 O O . TYR A 1 88 ? 5.001 6.967 -12.250 1.00 92.62 88 TYR A O 1
ATOM 734 N N . ASN A 1 89 ? 7.149 6.854 -11.587 1.00 90.25 89 ASN A N 1
ATOM 735 C CA . ASN A 1 89 ? 7.393 8.302 -11.516 1.00 90.25 89 ASN A CA 1
ATOM 736 C C . ASN A 1 89 ? 8.699 8.728 -12.224 1.00 90.25 89 ASN A C 1
ATOM 738 O O . ASN A 1 89 ? 9.219 9.805 -11.959 1.00 90.25 89 ASN A O 1
ATOM 742 N N . GLY A 1 90 ? 9.229 7.883 -13.115 1.00 83.75 90 GLY A N 1
ATOM 743 C CA . GLY A 1 90 ? 10.507 8.090 -13.808 1.00 83.75 90 GLY A CA 1
ATOM 744 C C . GLY A 1 90 ? 11.681 7.454 -13.067 1.00 83.75 90 GLY A C 1
ATOM 745 O O . GLY A 1 90 ? 12.371 6.617 -13.635 1.00 83.75 90 GLY A O 1
ATOM 746 N N . SER A 1 91 ? 11.858 7.775 -11.785 1.00 83.00 91 SER A N 1
ATOM 747 C CA . SER A 1 91 ? 12.959 7.245 -10.960 1.00 83.00 91 SER A CA 1
ATOM 748 C C . SER A 1 91 ? 12.640 5.913 -10.283 1.00 83.00 91 SER A C 1
ATOM 750 O O . SER A 1 91 ? 13.523 5.238 -9.763 1.00 83.00 91 SER A O 1
ATOM 752 N N . SER A 1 92 ? 11.368 5.538 -10.213 1.00 88.50 92 SER A N 1
ATOM 753 C CA . SER A 1 92 ? 10.927 4.311 -9.561 1.00 88.50 92 SER A CA 1
ATOM 754 C C . SER A 1 92 ? 9.775 3.677 -10.320 1.00 88.50 92 SER A C 1
ATOM 756 O O . SER A 1 92 ? 8.907 4.375 -10.849 1.00 88.50 92 SER A O 1
ATOM 758 N N . GLN A 1 93 ? 9.766 2.346 -10.330 1.00 93.00 93 GLN A N 1
ATOM 759 C CA . GLN A 1 93 ? 8.695 1.521 -10.869 1.00 93.00 93 GLN A CA 1
ATOM 760 C C . GLN A 1 93 ? 8.345 0.428 -9.859 1.00 93.00 93 GLN A C 1
ATOM 762 O O . GLN A 1 93 ? 9.227 -0.261 -9.348 1.00 93.00 93 GLN A O 1
ATOM 767 N N . TYR A 1 94 ? 7.052 0.261 -9.604 1.00 93.06 94 TYR A N 1
ATOM 768 C CA . TYR A 1 94 ? 6.520 -0.776 -8.729 1.00 93.06 94 TYR A CA 1
ATOM 769 C C . TYR A 1 94 ? 5.450 -1.550 -9.478 1.00 93.06 94 TYR A C 1
ATOM 771 O O . TYR A 1 94 ? 4.554 -0.937 -10.055 1.00 93.06 94 TYR A O 1
ATOM 779 N N . HIS A 1 95 ? 5.499 -2.875 -9.424 1.00 93.12 95 HIS A N 1
ATOM 780 C CA . HIS A 1 95 ? 4.332 -3.688 -9.738 1.00 93.12 95 HIS A CA 1
ATOM 781 C C . HIS A 1 95 ? 3.334 -3.584 -8.593 1.00 93.12 95 HIS A C 1
ATOM 783 O O . HIS A 1 95 ? 3.734 -3.495 -7.432 1.00 93.12 95 HIS A O 1
ATOM 789 N N . TYR A 1 96 ? 2.045 -3.604 -8.911 1.00 88.94 96 TYR A N 1
ATOM 790 C CA . TYR A 1 96 ? 1.009 -3.580 -7.895 1.00 88.94 96 TYR A CA 1
ATOM 791 C C . TYR A 1 96 ? 0.009 -4.726 -8.039 1.00 88.94 96 TYR A C 1
ATOM 793 O O . TYR A 1 96 ? -0.371 -5.152 -9.137 1.00 88.94 96 TYR A O 1
ATOM 801 N N . ASN A 1 97 ? -0.483 -5.187 -6.894 1.00 87.06 97 ASN A N 1
ATOM 802 C CA . ASN A 1 97 ? -1.625 -6.084 -6.799 1.00 87.06 97 ASN A CA 1
ATOM 803 C C . ASN A 1 97 ? -2.729 -5.449 -5.947 1.00 87.06 97 ASN A C 1
ATOM 805 O O . ASN A 1 97 ? -2.418 -4.774 -4.975 1.00 87.06 97 ASN A O 1
ATOM 809 N N . PHE A 1 98 ? -3.995 -5.680 -6.306 1.00 84.06 98 PHE A N 1
ATOM 810 C CA . PHE A 1 98 ? -5.169 -5.222 -5.550 1.00 84.06 98 PHE A CA 1
ATOM 811 C C . PHE A 1 98 ? -5.998 -6.422 -5.059 1.00 84.06 98 PHE A C 1
ATOM 813 O O . PHE A 1 98 ? -7.058 -6.709 -5.627 1.00 84.06 98 PHE A O 1
ATOM 820 N N . PRO A 1 99 ? -5.525 -7.189 -4.061 1.00 79.69 99 PRO A N 1
ATOM 821 C CA . PRO A 1 99 ? -6.323 -8.259 -3.481 1.00 79.69 99 PRO A CA 1
ATOM 822 C C . PRO A 1 99 ? -7.387 -7.671 -2.539 1.00 79.69 99 PRO A C 1
ATOM 824 O O . PRO A 1 99 ? -7.104 -7.271 -1.413 1.00 79.69 99 PRO A O 1
ATOM 827 N N . GLY A 1 100 ? -8.636 -7.602 -3.004 1.00 84.69 100 GLY A N 1
ATOM 828 C CA . GLY A 1 100 ? -9.754 -7.100 -2.198 1.00 84.69 100 GLY A CA 1
ATOM 829 C C . GLY A 1 100 ? -9.586 -5.625 -1.813 1.00 84.69 100 GLY A C 1
ATOM 830 O O . GLY A 1 100 ? -9.572 -4.756 -2.684 1.00 84.69 100 GLY A O 1
ATOM 831 N N . ASN A 1 101 ? -9.480 -5.349 -0.509 1.00 89.94 101 ASN A N 1
ATOM 832 C CA . ASN A 1 101 ? -9.313 -4.000 0.049 1.00 89.94 101 ASN A CA 1
ATOM 833 C C . ASN A 1 101 ? -7.846 -3.595 0.259 1.00 89.94 101 ASN A C 1
ATOM 835 O O . ASN A 1 101 ? -7.582 -2.518 0.797 1.00 89.94 101 ASN A O 1
ATOM 839 N N . PHE A 1 102 ? -6.897 -4.430 -0.162 1.00 90.06 102 PHE A N 1
ATOM 840 C CA . PHE A 1 102 ? -5.471 -4.183 -0.001 1.00 90.06 102 PHE A CA 1
ATOM 841 C C . PHE A 1 102 ? -4.812 -3.780 -1.322 1.00 90.06 102 PHE A C 1
ATOM 843 O O . PHE A 1 102 ? -5.307 -4.084 -2.409 1.00 90.06 102 PHE A O 1
ATOM 850 N N . ILE A 1 103 ? -3.671 -3.102 -1.214 1.00 91.44 103 ILE A N 1
ATOM 851 C CA . ILE A 1 103 ? -2.724 -2.862 -2.301 1.00 91.44 103 ILE A CA 1
ATOM 852 C C . ILE A 1 103 ? -1.367 -3.368 -1.859 1.00 91.44 103 ILE A C 1
ATOM 854 O O . ILE A 1 103 ? -0.850 -2.925 -0.838 1.00 91.44 103 ILE A O 1
ATOM 858 N N . THR A 1 104 ? -0.748 -4.211 -2.670 1.00 90.75 104 THR A N 1
ATOM 859 C CA . THR A 1 104 ? 0.650 -4.601 -2.490 1.00 90.75 104 THR A CA 1
ATOM 860 C C . THR A 1 104 ? 1.498 -3.909 -3.546 1.00 90.75 104 THR A C 1
ATOM 862 O O . THR A 1 104 ? 1.231 -4.067 -4.735 1.00 90.75 104 THR A O 1
ATOM 865 N N . MET A 1 105 ? 2.515 -3.164 -3.122 1.00 91.62 105 MET A N 1
ATOM 866 C CA . MET A 1 105 ? 3.506 -2.493 -3.961 1.00 91.62 105 MET A CA 1
ATOM 867 C C . MET A 1 105 ? 4.807 -3.289 -3.933 1.00 91.62 105 MET A C 1
ATOM 869 O O . MET A 1 105 ? 5.399 -3.456 -2.871 1.00 91.62 105 MET A O 1
ATOM 873 N N . ILE A 1 106 ? 5.262 -3.763 -5.090 1.00 91.38 106 ILE A N 1
ATOM 874 C CA . ILE A 1 106 ? 6.404 -4.670 -5.212 1.00 91.38 106 ILE A CA 1
ATOM 875 C C . ILE A 1 106 ? 7.439 -4.057 -6.145 1.00 91.38 106 ILE A C 1
ATOM 877 O O . ILE A 1 106 ? 7.123 -3.667 -7.270 1.00 91.38 106 ILE A O 1
ATOM 881 N N . ARG A 1 107 ? 8.699 -4.019 -5.718 1.00 90.75 107 ARG A N 1
ATOM 882 C CA . ARG A 1 107 ? 9.825 -3.635 -6.578 1.00 90.75 107 ARG A CA 1
ATOM 883 C C . ARG A 1 107 ? 11.035 -4.522 -6.326 1.00 90.75 107 ARG A C 1
ATOM 885 O O . ARG A 1 107 ? 11.152 -5.149 -5.279 1.00 90.75 107 ARG A O 1
ATOM 892 N N . LYS A 1 108 ? 11.953 -4.549 -7.291 1.00 88.00 108 LYS A N 1
ATOM 893 C CA . LYS A 1 108 ? 13.260 -5.188 -7.140 1.00 88.00 108 LYS A CA 1
ATOM 894 C C . LYS A 1 108 ? 14.323 -4.103 -6.986 1.00 88.00 108 LYS A C 1
ATOM 896 O O . LYS A 1 108 ? 14.449 -3.258 -7.867 1.00 88.00 108 LYS A O 1
ATOM 901 N N . VAL A 1 109 ? 15.073 -4.132 -5.890 1.00 86.75 109 VAL A N 1
ATOM 902 C CA . VAL A 1 109 ? 16.164 -3.194 -5.588 1.00 86.75 109 VAL A CA 1
ATOM 903 C C . VAL A 1 109 ? 17.409 -4.012 -5.267 1.00 86.75 109 VAL A C 1
ATOM 905 O O . VAL A 1 109 ? 17.376 -4.862 -4.382 1.00 86.75 109 VAL A O 1
ATOM 908 N N . ASN A 1 110 ? 18.500 -3.804 -6.011 1.00 90.75 110 ASN A N 1
ATOM 909 C CA . ASN A 1 110 ? 19.781 -4.502 -5.812 1.00 90.75 110 ASN A CA 1
ATOM 910 C C . ASN A 1 110 ? 19.635 -6.032 -5.684 1.00 90.75 110 ASN A C 1
ATOM 912 O O . ASN A 1 110 ? 20.169 -6.658 -4.772 1.00 90.75 110 ASN A O 1
ATOM 916 N N . GLY A 1 111 ? 18.836 -6.637 -6.567 1.00 87.62 111 GLY A N 1
ATOM 917 C CA . GLY A 1 111 ? 18.587 -8.082 -6.560 1.00 87.62 111 GLY A CA 1
ATOM 918 C C . GLY A 1 111 ? 17.538 -8.562 -5.550 1.00 87.62 111 GLY A C 1
ATOM 919 O O . GLY A 1 111 ? 17.012 -9.658 -5.728 1.00 87.62 111 GLY A O 1
ATOM 920 N N . LYS A 1 112 ? 17.173 -7.749 -4.553 1.00 88.62 112 LYS A N 1
ATOM 921 C CA . LYS A 1 112 ? 16.196 -8.088 -3.510 1.00 88.62 112 LYS A CA 1
ATOM 922 C C . LYS A 1 112 ? 14.796 -7.628 -3.894 1.00 88.62 112 LYS A C 1
ATOM 924 O O . LYS A 1 112 ? 14.626 -6.573 -4.501 1.00 88.62 112 LYS A O 1
ATOM 929 N N . VAL A 1 113 ? 13.793 -8.426 -3.540 1.00 88.06 113 VAL A N 1
ATOM 930 C CA . VAL A 1 113 ? 12.384 -8.056 -3.696 1.00 88.06 113 VAL A CA 1
ATOM 931 C C . VAL A 1 113 ? 11.936 -7.335 -2.433 1.00 88.06 113 VAL A C 1
ATOM 933 O O . VAL A 1 113 ? 12.033 -7.880 -1.337 1.00 88.06 113 VAL A O 1
ATOM 936 N N . GLU A 1 114 ? 11.442 -6.116 -2.603 1.00 88.50 114 GLU A N 1
ATOM 937 C CA . GLU A 1 114 ? 10.784 -5.339 -1.560 1.00 88.50 114 GLU A CA 1
ATOM 938 C C . GLU A 1 114 ? 9.282 -5.337 -1.831 1.00 88.50 114 GLU A C 1
ATOM 940 O O . GLU A 1 114 ? 8.851 -5.126 -2.968 1.00 88.50 114 GLU A O 1
ATOM 945 N N . SER A 1 115 ? 8.495 -5.566 -0.783 1.00 89.06 115 SER A N 1
ATOM 946 C CA . SER A 1 115 ? 7.039 -5.551 -0.835 1.00 89.06 115 SER A CA 1
ATOM 947 C C . SER A 1 115 ? 6.503 -4.702 0.307 1.00 89.06 115 SER A C 1
ATOM 949 O O . SER A 1 115 ? 6.875 -4.915 1.460 1.00 89.06 115 SER A O 1
ATOM 951 N N . THR A 1 116 ? 5.606 -3.778 -0.015 1.00 90.12 116 THR A N 1
ATOM 952 C CA . THR A 1 116 ? 4.889 -2.952 0.958 1.00 90.12 116 THR A CA 1
ATOM 953 C C . THR A 1 116 ? 3.400 -3.130 0.741 1.00 90.12 116 THR A C 1
ATOM 955 O O . THR A 1 116 ? 2.922 -3.017 -0.386 1.00 90.12 116 THR A O 1
ATOM 958 N N . GLU A 1 117 ? 2.659 -3.397 1.806 1.00 93.25 117 GLU A N 1
ATOM 959 C CA . GLU A 1 117 ? 1.214 -3.569 1.749 1.00 93.25 117 GLU A CA 1
ATOM 960 C C . GLU A 1 117 ? 0.490 -2.374 2.368 1.00 93.25 117 GLU A C 1
ATOM 962 O O . GLU A 1 117 ? 0.980 -1.733 3.298 1.00 93.25 117 GLU A O 1
ATOM 967 N N . PHE A 1 118 ? -0.673 -2.059 1.807 1.00 94.81 118 PHE A N 1
ATOM 968 C CA . PHE A 1 118 ? -1.544 -0.983 2.236 1.00 94.81 118 PHE A CA 1
ATOM 969 C C . PHE A 1 118 ? -2.986 -1.474 2.288 1.00 94.81 118 PHE A C 1
ATOM 971 O O . PHE A 1 118 ? -3.414 -2.221 1.413 1.00 94.81 118 PHE A O 1
ATOM 978 N N . VAL A 1 119 ? -3.769 -0.990 3.247 1.00 94.19 119 VAL A N 1
ATOM 979 C CA . VAL A 1 119 ? -5.197 -1.305 3.390 1.00 94.19 119 VAL A CA 1
ATOM 980 C C . VAL A 1 119 ? -6.056 -0.071 3.134 1.00 94.19 119 VAL A C 1
ATOM 982 O O . VAL A 1 119 ? -5.720 1.038 3.558 1.00 94.19 119 VAL A O 1
ATOM 985 N N . LYS A 1 120 ? -7.177 -0.245 2.433 1.00 94.69 120 LYS A N 1
ATOM 986 C CA . LYS A 1 120 ? -8.100 0.836 2.085 1.00 94.69 120 LYS A CA 1
ATOM 987 C C . LYS A 1 120 ? -8.854 1.340 3.312 1.00 94.69 120 LYS A C 1
ATOM 989 O O . LYS A 1 120 ? -9.550 0.577 3.978 1.00 94.69 120 LYS A O 1
ATOM 994 N N . SER A 1 121 ? -8.784 2.642 3.558 1.00 94.38 121 SER A N 1
ATOM 995 C CA . SER A 1 121 ? -9.548 3.309 4.614 1.00 94.38 121 SER A CA 1
ATOM 996 C C . SER A 1 121 ? -11.059 3.147 4.426 1.00 94.38 121 SER A C 1
ATOM 998 O O 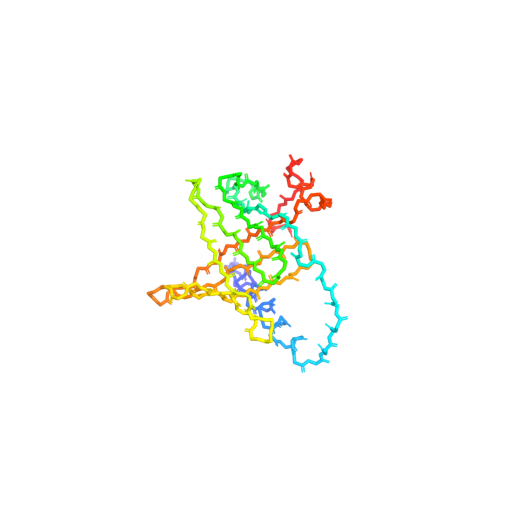. SER A 1 121 ? -11.553 3.100 3.297 1.00 94.38 121 SER A O 1
ATOM 1000 N N . GLY A 1 122 ? -11.789 3.078 5.542 1.00 91.00 122 GLY A N 1
ATOM 1001 C CA . GLY A 1 122 ? -13.249 2.940 5.560 1.00 91.00 122 GLY A CA 1
ATOM 1002 C C . GLY A 1 122 ? -13.762 1.534 5.236 1.00 91.00 122 GLY A C 1
ATOM 1003 O O . GLY A 1 122 ? -14.964 1.351 5.073 1.00 91.00 122 GLY A O 1
ATOM 1004 N N . THR A 1 123 ? -12.874 0.544 5.132 1.00 90.81 123 THR A N 1
ATOM 1005 C CA . THR A 1 123 ? -13.243 -0.864 4.927 1.00 90.81 123 THR A CA 1
ATOM 1006 C C . THR A 1 123 ? -13.285 -1.632 6.245 1.00 90.81 123 THR A C 1
ATOM 1008 O O . THR A 1 123 ? -12.752 -1.184 7.263 1.00 90.81 123 THR A O 1
ATOM 1011 N N . GLN A 1 124 ? -13.915 -2.809 6.231 1.00 90.81 124 GLN A N 1
ATOM 1012 C CA . GLN A 1 124 ? -13.942 -3.688 7.398 1.00 90.81 124 GLN A CA 1
ATOM 1013 C C . GLN A 1 124 ? -12.528 -4.135 7.799 1.00 90.81 124 GLN A C 1
ATOM 1015 O O . GLN A 1 124 ? -12.192 -4.046 8.976 1.00 90.81 124 GLN A O 1
ATOM 1020 N N . ASP A 1 125 ? -11.674 -4.484 6.829 1.00 90.00 125 ASP A N 1
ATOM 1021 C CA . ASP A 1 125 ? -10.273 -4.861 7.072 1.00 90.00 125 ASP A CA 1
ATOM 1022 C C . ASP A 1 125 ? -9.498 -3.754 7.801 1.00 90.00 125 ASP A C 1
ATOM 1024 O O . ASP A 1 125 ? -8.805 -4.003 8.787 1.00 90.00 125 ASP A O 1
ATOM 1028 N N . TYR A 1 126 ? -9.671 -2.501 7.367 1.00 91.69 126 TYR A N 1
ATOM 1029 C CA . TYR A 1 126 ? -9.081 -1.338 8.030 1.00 91.69 126 TYR A CA 1
ATOM 1030 C C . TYR A 1 126 ? -9.550 -1.206 9.487 1.00 91.69 126 TYR A C 1
ATOM 1032 O O . TYR A 1 126 ? -8.741 -0.978 10.388 1.00 91.69 126 TYR A O 1
ATOM 1040 N N . ASN A 1 127 ? -10.849 -1.384 9.737 1.00 92.12 127 ASN A N 1
ATOM 1041 C CA . ASN A 1 127 ? -11.416 -1.309 11.084 1.00 92.12 127 ASN A CA 1
ATOM 1042 C C . ASN A 1 127 ? -10.955 -2.464 11.983 1.00 92.12 127 ASN A C 1
ATOM 1044 O O . ASN A 1 127 ? -10.779 -2.269 13.186 1.00 92.12 127 ASN A O 1
ATOM 1048 N N . ASP A 1 128 ? -10.760 -3.656 11.426 1.00 91.19 128 ASP A N 1
ATOM 1049 C CA . ASP A 1 128 ? -10.279 -4.816 12.172 1.00 91.19 128 ASP A CA 1
ATOM 1050 C C . ASP A 1 128 ? -8.800 -4.682 12.539 1.00 91.19 128 ASP A C 1
ATOM 1052 O O . ASP A 1 128 ? -8.426 -5.017 13.666 1.00 91.19 128 ASP A O 1
ATOM 1056 N N . ILE A 1 129 ? -7.978 -4.101 11.660 1.00 91.31 129 ILE A N 1
ATOM 1057 C CA . ILE A 1 129 ? -6.589 -3.733 11.973 1.00 91.31 129 ILE A CA 1
ATOM 1058 C C . ILE A 1 129 ? -6.550 -2.687 13.095 1.00 91.31 129 ILE A C 1
ATOM 1060 O O . ILE A 1 129 ? -5.819 -2.862 14.067 1.00 91.31 129 ILE A O 1
ATOM 1064 N N . LEU A 1 130 ? -7.384 -1.640 13.032 1.00 90.56 130 LEU A N 1
ATOM 1065 C CA . LEU A 1 130 ? -7.479 -0.641 14.110 1.00 90.56 130 LEU A CA 1
ATOM 1066 C C . LEU A 1 130 ? -7.860 -1.248 15.469 1.00 90.56 130 LEU A C 1
ATOM 1068 O O . LEU A 1 130 ? -7.458 -0.728 16.506 1.00 90.56 130 LEU A O 1
ATOM 1072 N N . LYS A 1 131 ? -8.632 -2.338 15.466 1.00 90.94 131 LYS A N 1
ATOM 1073 C CA . LYS A 1 131 ? -9.053 -3.070 16.670 1.00 90.94 131 LYS A CA 1
ATOM 1074 C C . LYS A 1 131 ? -8.067 -4.175 17.082 1.00 90.94 131 LYS A C 1
ATOM 1076 O O . LYS A 1 131 ? -8.380 -4.928 17.999 1.00 90.94 131 LYS A O 1
ATOM 1081 N N . GLY A 1 132 ? -6.927 -4.321 16.397 1.00 86.88 132 GLY A N 1
ATOM 1082 C CA . GLY A 1 132 ? -5.935 -5.371 16.664 1.00 86.88 132 GLY A CA 1
ATOM 1083 C C . GLY A 1 132 ? -6.439 -6.795 16.395 1.00 86.88 132 GLY A C 1
ATOM 1084 O O . GLY A 1 132 ? -5.924 -7.757 16.963 1.00 86.88 132 GLY A O 1
ATOM 1085 N N . LYS A 1 133 ? -7.478 -6.951 15.566 1.00 85.12 133 LYS A N 1
ATOM 1086 C CA . LYS A 1 133 ? -8.115 -8.249 15.290 1.00 85.12 133 LYS A CA 1
ATOM 1087 C C . LYS A 1 133 ? -7.408 -9.051 14.200 1.00 85.12 133 LYS A C 1
ATOM 1089 O O . LYS A 1 133 ? -7.546 -10.273 14.166 1.00 85.12 133 LYS A O 1
ATOM 1094 N N . LEU A 1 134 ? -6.669 -8.382 13.317 1.00 80.44 134 LEU A N 1
ATOM 1095 C CA . LEU A 1 134 ? -5.989 -9.021 12.196 1.00 80.44 134 LEU A CA 1
ATOM 1096 C C . LEU A 1 134 ? -4.600 -9.522 12.623 1.00 80.44 134 LEU A C 1
ATOM 1098 O O . LEU A 1 134 ? -3.792 -8.756 13.151 1.00 80.44 134 LEU A O 1
ATOM 1102 N N . LYS A 1 135 ? -4.324 -10.812 12.392 1.00 77.81 135 LYS A N 1
ATOM 1103 C CA . LYS A 1 135 ? -3.038 -11.458 12.699 1.00 77.81 135 LYS A CA 1
ATOM 1104 C C . LYS A 1 135 ? -2.562 -12.298 11.524 1.00 77.81 135 LYS A C 1
ATOM 1106 O O . LYS A 1 135 ? -3.359 -13.025 10.935 1.00 77.81 135 LYS A O 1
ATOM 1111 N N . TYR A 1 136 ? -1.266 -12.263 11.232 1.00 68.44 136 TYR A N 1
ATOM 1112 C CA . TYR A 1 136 ? -0.680 -13.137 10.217 1.00 68.44 136 TYR A CA 1
ATOM 1113 C C . TYR A 1 136 ? -0.366 -14.535 10.769 1.00 68.44 136 TYR A C 1
ATOM 1115 O O . TYR A 1 136 ? 0.234 -14.678 11.833 1.00 68.44 136 TYR A O 1
ATOM 1123 N N . GLY A 1 137 ? -0.721 -15.581 10.013 1.00 58.44 137 GLY A N 1
ATOM 1124 C CA . GLY A 1 137 ? -0.265 -16.957 10.248 1.00 58.44 137 GLY A CA 1
ATOM 1125 C C . GLY A 1 137 ? -0.861 -17.654 11.474 1.00 58.44 137 GLY A C 1
ATOM 1126 O O . GLY A 1 137 ? -0.097 -18.213 12.269 1.00 58.44 137 GLY A O 1
ATOM 1127 N N . LYS A 1 138 ? -2.190 -17.608 11.615 1.00 44.41 138 LYS A N 1
ATOM 1128 C CA . LYS A 1 138 ? -2.939 -18.625 12.366 1.00 44.41 138 LYS A CA 1
ATOM 1129 C C . LYS A 1 138 ? -3.232 -19.824 11.475 1.00 44.41 138 LYS A C 1
ATOM 1131 O O . LYS A 1 138 ? -3.507 -19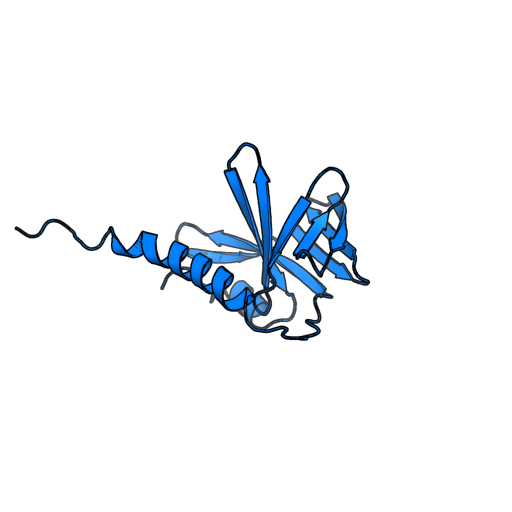.588 10.279 1.00 44.41 138 LYS A O 1
#

Foldseek 3Di:
DDDDPPPVPPVVVVVVVVVVVVVVVPPDPPPPPPCPAAKWFWWDAPVVFQFIATDPQWMWGDDPQKIWTGHNNDIDIWGADPVQQWTDDPVDIWHWDDDDQKIWTWDADPNDIDIIMIGGPPDPVNVCSVVSNDGPDD

Sequence (138 aa):
MFKNKKQKILGLFIILVVAFVVISNLLTPIQRTSKTDGTFYKTETINSDKTVSLDKTEKLKIMNKQLYWTKNSQTQKFKINKEKRYVYNGSSQYHYNFPGNFITMIRKVNGKVESTEFVKSGTQDYNDILKGKLKYGK

pLDDT: mean 77.04, std 21.45, range [29.94, 96.62]